Protein AF-A0ABC8U799-F1 (afdb_monomer_lite)

Structure (mmCIF, N/CA/C/O backbone):
data_AF-A0ABC8U799-F1
#
_entry.id   AF-A0ABC8U799-F1
#
loop_
_atom_site.group_PDB
_atom_site.id
_atom_site.type_symbol
_atom_site.label_atom_id
_atom_site.label_alt_id
_atom_site.label_comp_id
_atom_site.label_asym_id
_atom_site.label_entity_id
_atom_site.label_seq_id
_atom_site.pdbx_PDB_ins_code
_atom_site.Cartn_x
_atom_site.Cartn_y
_atom_site.Cartn_z
_atom_site.occupancy
_atom_site.B_iso_or_equiv
_atom_site.auth_seq_id
_atom_site.auth_comp_id
_atom_site.auth_asym_id
_atom_site.auth_atom_id
_atom_site.pdbx_PDB_model_num
ATOM 1 N N . MET A 1 1 ? 2.765 -8.015 -7.872 1.00 36.69 1 MET A N 1
ATOM 2 C CA . MET A 1 1 ? 1.470 -8.734 -7.921 1.00 36.69 1 MET A CA 1
ATOM 3 C C . MET A 1 1 ? 1.660 -10.163 -8.453 1.00 36.69 1 MET A C 1
ATOM 5 O O . MET A 1 1 ? 1.164 -10.500 -9.515 1.00 36.69 1 MET A O 1
ATOM 9 N N . ALA A 1 2 ? 2.407 -10.996 -7.721 1.00 23.34 2 ALA A N 1
ATOM 10 C CA . ALA A 1 2 ? 2.561 -12.434 -8.008 1.00 23.34 2 ALA A CA 1
ATOM 11 C C . ALA A 1 2 ? 2.863 -13.256 -6.737 1.00 23.34 2 ALA A C 1
ATOM 13 O O . ALA A 1 2 ? 2.601 -14.449 -6.706 1.00 23.34 2 ALA A O 1
ATOM 14 N N . ILE A 1 3 ? 3.319 -12.611 -5.658 1.00 29.06 3 ILE A N 1
ATOM 15 C CA . ILE A 1 3 ? 3.580 -13.281 -4.375 1.00 29.06 3 ILE A CA 1
ATOM 16 C C . ILE A 1 3 ? 2.277 -13.536 -3.581 1.00 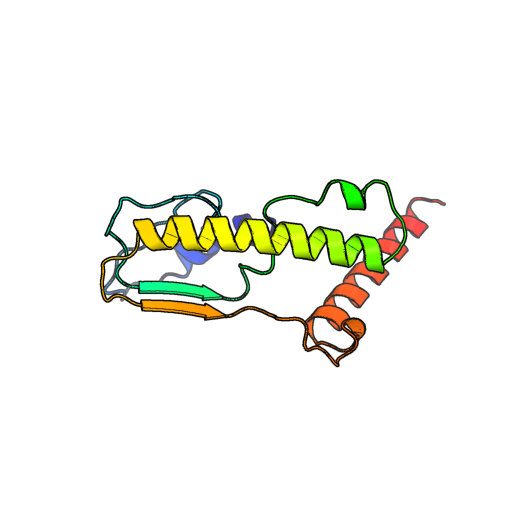29.06 3 ILE A C 1
ATOM 18 O O . ILE A 1 3 ? 2.114 -14.594 -2.990 1.00 29.06 3 ILE A O 1
ATOM 22 N N . ALA A 1 4 ? 1.264 -12.667 -3.680 1.00 37.38 4 ALA A N 1
ATOM 23 C CA . ALA A 1 4 ? 0.072 -12.771 -2.826 1.00 37.38 4 ALA A CA 1
ATOM 24 C C . ALA A 1 4 ? -0.909 -13.920 -3.172 1.00 37.38 4 ALA A C 1
ATOM 26 O O . ALA A 1 4 ? -1.658 -14.378 -2.309 1.00 37.38 4 ALA A O 1
ATOM 27 N N . ALA A 1 5 ? -0.955 -14.396 -4.423 1.00 34.09 5 ALA A N 1
ATOM 28 C CA . ALA A 1 5 ? -1.996 -15.343 -4.847 1.00 34.09 5 ALA A CA 1
ATOM 29 C C . ALA A 1 5 ? -1.706 -16.798 -4.430 1.00 34.09 5 ALA A C 1
ATOM 31 O O . ALA A 1 5 ? -2.634 -17.534 -4.107 1.00 34.09 5 ALA A O 1
ATOM 32 N N . VAL A 1 6 ? -0.432 -17.207 -4.390 1.00 32.91 6 VAL A N 1
ATOM 33 C CA . VAL A 1 6 ? -0.028 -18.558 -3.951 1.00 32.91 6 VAL A CA 1
ATOM 34 C C . VAL A 1 6 ? -0.064 -18.675 -2.420 1.00 32.91 6 VAL A C 1
ATOM 36 O O . VAL A 1 6 ? -0.389 -19.731 -1.878 1.00 32.91 6 VAL A O 1
ATOM 39 N N . GLU A 1 7 ? 0.172 -17.572 -1.710 1.00 39.00 7 GLU A N 1
ATOM 40 C CA . GLU A 1 7 ? 0.215 -17.528 -0.246 1.00 39.00 7 GLU A CA 1
ATOM 41 C C . GLU A 1 7 ? -1.161 -17.683 0.417 1.00 39.00 7 GLU A C 1
ATOM 43 O O . GLU A 1 7 ? -1.262 -18.323 1.461 1.00 39.00 7 GLU A O 1
ATOM 48 N N . THR A 1 8 ? -2.244 -17.179 -0.181 1.00 43.72 8 THR A N 1
ATOM 49 C CA . THR A 1 8 ? -3.573 -17.183 0.470 1.00 43.72 8 THR A CA 1
ATOM 50 C C . THR A 1 8 ? -4.127 -18.583 0.758 1.00 43.72 8 THR A C 1
ATOM 52 O O . THR A 1 8 ? -4.786 -18.777 1.780 1.00 43.72 8 THR A O 1
ATOM 55 N N . LYS A 1 9 ? -3.830 -19.583 -0.084 1.00 37.50 9 LYS A N 1
ATOM 56 C CA . LYS A 1 9 ? -4.302 -20.966 0.116 1.00 37.50 9 LYS A CA 1
ATOM 57 C C . LYS A 1 9 ? -3.450 -21.745 1.128 1.00 37.50 9 LYS A C 1
ATOM 59 O O . LYS A 1 9 ? -3.991 -22.539 1.890 1.00 37.50 9 LYS A O 1
ATOM 64 N N . TYR A 1 10 ? -2.140 -21.491 1.154 1.00 42.56 10 TYR A N 1
ATOM 65 C CA . TYR A 1 10 ? -1.187 -22.160 2.051 1.00 42.56 10 TYR A CA 1
ATOM 66 C C . TYR A 1 10 ? -1.196 -21.562 3.466 1.00 42.56 10 TYR A C 1
ATOM 68 O O . TYR A 1 10 ? -1.141 -22.301 4.447 1.00 42.56 10 TYR A O 1
ATOM 76 N N . TYR A 1 11 ? -1.342 -20.237 3.595 1.00 48.66 11 TYR A N 1
ATOM 77 C CA . TYR A 1 11 ? -1.443 -19.582 4.901 1.00 48.66 11 TYR A CA 1
ATOM 78 C C . TYR A 1 11 ? -2.697 -20.009 5.653 1.00 48.66 11 TYR A C 1
ATOM 80 O O . TYR A 1 11 ? -2.591 -20.331 6.825 1.00 48.66 11 TYR A O 1
ATOM 88 N N . ALA A 1 12 ? -3.862 -20.090 5.000 1.00 53.50 12 ALA A N 1
ATOM 89 C CA . ALA A 1 12 ? -5.106 -20.506 5.657 1.00 53.50 12 ALA A CA 1
ATOM 90 C C . ALA A 1 12 ? -5.022 -21.908 6.303 1.00 53.50 12 ALA A C 1
ATOM 92 O O . ALA A 1 12 ? -5.719 -22.170 7.280 1.00 53.50 12 ALA A O 1
ATOM 93 N N . GLN A 1 13 ? -4.154 -22.788 5.787 1.00 53.69 13 GLN A N 1
ATOM 94 C CA . GLN A 1 13 ? -3.937 -24.150 6.288 1.00 53.69 13 GLN A CA 1
ATOM 95 C C . GLN A 1 13 ? -2.812 -24.254 7.331 1.00 53.69 13 GLN A C 1
ATOM 97 O O . GLN A 1 13 ? -2.826 -25.177 8.138 1.00 53.69 13 GLN A O 1
ATOM 102 N N . SER A 1 14 ? -1.860 -23.313 7.361 1.00 56.66 14 SER A N 1
ATOM 103 C CA . SER A 1 14 ? -0.801 -23.251 8.385 1.00 56.66 14 SER A CA 1
ATOM 104 C C . SER A 1 14 ? -1.251 -22.554 9.674 1.00 56.66 14 SER A C 1
ATOM 106 O O . SER A 1 14 ? -0.458 -22.341 10.598 1.00 56.66 14 SER A O 1
ATOM 108 N N . LEU A 1 15 ? -2.529 -22.168 9.751 1.00 59.97 15 LEU A N 1
ATOM 109 C CA . LEU A 1 15 ? -3.055 -21.459 10.897 1.00 59.97 15 LEU A CA 1
ATOM 110 C C . LEU A 1 15 ? -3.226 -22.413 12.090 1.00 59.97 15 LEU A C 1
ATOM 112 O O . LEU A 1 15 ? -4.128 -23.241 12.085 1.00 59.97 15 LEU A O 1
ATOM 116 N N . SER A 1 16 ? -2.360 -22.299 13.110 1.00 60.81 16 SER A N 1
ATOM 117 C CA . SER A 1 16 ? -2.442 -23.152 14.308 1.00 60.81 16 SER A CA 1
ATOM 118 C C . SER A 1 16 ? -3.829 -23.101 14.960 1.00 60.81 16 SER A C 1
ATOM 120 O O . SER A 1 16 ? -4.486 -22.056 14.981 1.00 60.81 16 SER A O 1
ATOM 122 N N . SER A 1 17 ? -4.253 -24.233 15.522 1.00 65.44 17 SER A N 1
ATOM 123 C CA . SER A 1 17 ? -5.556 -24.424 16.169 1.00 65.44 17 SER A CA 1
ATOM 124 C C . SER A 1 17 ? -5.753 -23.618 17.463 1.00 65.44 17 SER A C 1
ATOM 126 O O . SER A 1 17 ? -6.850 -23.621 18.008 1.00 65.44 17 SER A O 1
ATOM 128 N N . GLU A 1 18 ? -4.725 -22.919 17.959 1.00 73.00 18 GLU A N 1
ATOM 129 C CA . GLU A 1 18 ? -4.712 -22.242 19.271 1.00 73.00 18 GLU A CA 1
ATOM 130 C C . GLU A 1 18 ? -4.844 -20.709 19.201 1.00 73.00 18 GLU A C 1
ATOM 132 O O . GLU A 1 18 ? -4.471 -19.987 20.127 1.00 73.00 18 GLU A O 1
ATOM 137 N N . ARG A 1 19 ? -5.345 -20.152 18.098 1.00 73.94 19 ARG A N 1
ATOM 138 C CA . ARG A 1 19 ? -5.423 -18.690 17.957 1.00 73.94 19 ARG A CA 1
ATOM 139 C C . ARG A 1 19 ? -6.532 -18.084 18.795 1.00 73.94 19 ARG A C 1
ATOM 141 O O . ARG A 1 19 ? -7.690 -18.465 18.688 1.00 73.94 19 ARG A O 1
ATOM 148 N N . GLN A 1 20 ? -6.188 -17.009 19.492 1.00 86.62 20 GLN A N 1
ATOM 149 C CA . GLN A 1 20 ? -7.140 -16.133 20.175 1.00 86.62 20 GLN A CA 1
ATOM 150 C C . GLN A 1 20 ? -7.575 -14.939 19.300 1.00 86.62 20 GLN A C 1
ATOM 152 O O . GLN A 1 20 ? -7.863 -13.862 19.813 1.00 86.62 20 GLN A O 1
ATOM 157 N N . TYR A 1 21 ? -7.589 -15.094 17.969 1.00 83.88 21 TYR A N 1
ATOM 158 C CA . TYR A 1 21 ? -8.007 -14.047 17.029 1.00 83.88 21 TYR A CA 1
ATOM 159 C C . TYR A 1 21 ? -8.656 -14.623 15.766 1.00 83.88 21 TYR A C 1
ATOM 161 O O . TYR A 1 21 ? -8.331 -15.727 15.329 1.00 83.88 21 TYR A O 1
ATOM 169 N N . PHE A 1 22 ? -9.539 -13.836 15.146 1.00 87.50 22 PHE A N 1
ATOM 170 C CA . PHE A 1 22 ? -10.140 -14.142 13.848 1.00 87.50 22 PHE A CA 1
ATOM 171 C C . PHE A 1 22 ? -9.292 -13.562 12.711 1.00 87.50 22 PHE A C 1
ATOM 173 O O . PHE A 1 22 ? -8.775 -12.451 12.820 1.00 87.50 22 PHE A O 1
ATOM 180 N N . GLY A 1 23 ? -9.148 -14.313 11.619 1.00 86.94 23 GLY A N 1
ATOM 181 C CA . GLY A 1 23 ? -8.438 -13.876 10.417 1.00 86.94 23 GLY A CA 1
ATOM 182 C C . GLY A 1 23 ? -9.396 -13.664 9.249 1.00 86.94 23 GLY A C 1
ATOM 183 O O . GLY A 1 23 ? -10.297 -14.471 9.035 1.00 86.94 23 GLY A O 1
ATOM 184 N N . VAL A 1 24 ? -9.176 -12.602 8.474 1.00 90.06 24 VAL A N 1
ATOM 185 C CA . VAL A 1 24 ? -9.896 -12.335 7.224 1.00 90.06 24 VAL A CA 1
ATOM 186 C C . VAL A 1 24 ? -8.919 -11.834 6.166 1.00 90.06 24 VAL A C 1
ATOM 188 O O . VAL A 1 24 ? -8.019 -11.050 6.464 1.00 90.06 24 VAL A O 1
ATOM 191 N N . GLY A 1 25 ? -9.082 -12.303 4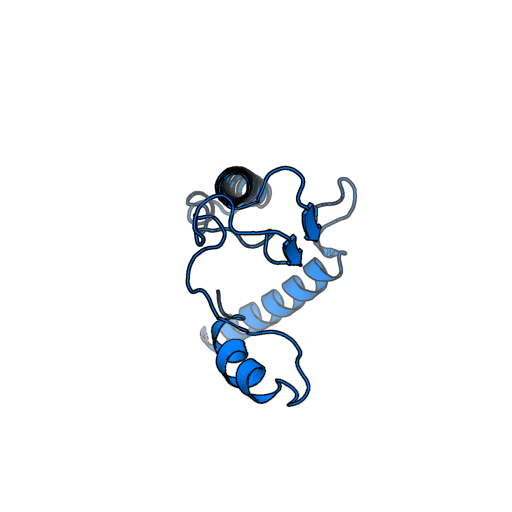.930 1.00 91.94 25 GLY A N 1
ATOM 192 C CA . GLY A 1 25 ? -8.386 -11.754 3.770 1.00 91.94 25 GLY A CA 1
ATOM 193 C C . GLY A 1 25 ? -9.226 -10.653 3.133 1.00 91.94 25 GLY A C 1
ATOM 194 O O . GLY A 1 25 ? -10.400 -10.876 2.844 1.00 91.94 25 GLY A O 1
ATOM 195 N N . VAL A 1 26 ? -8.633 -9.483 2.902 1.00 93.06 26 VAL A N 1
ATOM 196 C CA . VAL A 1 26 ? -9.306 -8.352 2.249 1.00 93.06 26 VAL A CA 1
ATOM 197 C C . VAL A 1 26 ? -8.672 -8.136 0.874 1.00 93.06 26 VAL A C 1
ATOM 199 O O . VAL A 1 26 ? -7.510 -7.731 0.810 1.00 93.06 26 VAL A O 1
ATOM 202 N N . PRO A 1 27 ? -9.375 -8.445 -0.230 1.00 93.50 27 PRO A N 1
ATOM 203 C CA . PRO A 1 27 ? -8.851 -8.209 -1.566 1.00 93.50 27 PRO A CA 1
ATOM 204 C C . PRO A 1 27 ? -8.906 -6.718 -1.911 1.00 93.50 27 PRO A C 1
ATOM 206 O O . PRO A 1 27 ? -9.881 -6.034 -1.609 1.00 93.50 27 PRO A O 1
ATOM 209 N N . GLY A 1 28 ? -7.874 -6.230 -2.595 1.00 92.38 28 GLY A N 1
ATOM 210 C CA . GLY A 1 28 ? -7.806 -4.859 -3.090 1.00 92.38 28 GLY A CA 1
ATOM 211 C C . GLY A 1 28 ? -6.396 -4.287 -3.024 1.00 92.38 28 GLY A C 1
ATOM 212 O O . GLY A 1 28 ? -5.485 -4.880 -2.446 1.00 92.38 28 GLY A O 1
ATOM 213 N N . SER A 1 29 ? -6.212 -3.129 -3.651 1.00 92.75 29 SER A N 1
ATOM 214 C CA . SER A 1 29 ? -4.970 -2.371 -3.541 1.00 92.75 29 SER A CA 1
ATOM 215 C C . SER A 1 29 ? -4.914 -1.688 -2.180 1.00 92.75 29 SER A C 1
ATOM 217 O O . SER A 1 29 ? -5.839 -0.974 -1.800 1.00 92.75 29 SER A O 1
ATOM 219 N N . PHE A 1 30 ? -3.808 -1.851 -1.454 1.00 94.44 30 PHE A N 1
ATOM 220 C CA . PHE A 1 30 ? -3.600 -1.115 -0.207 1.00 94.44 30 PHE A CA 1
ATOM 221 C C . PHE A 1 30 ? -3.339 0.380 -0.444 1.00 94.44 30 PHE A C 1
ATOM 223 O O . PHE A 1 30 ? -3.367 1.141 0.516 1.00 94.44 30 PHE A O 1
ATOM 230 N N . TYR A 1 31 ? -3.122 0.825 -1.685 1.00 96.19 31 TYR A N 1
ATOM 231 C CA . TYR A 1 31 ? -3.086 2.252 -2.021 1.00 96.19 31 TYR A CA 1
ATOM 232 C C . TYR A 1 31 ? -4.473 2.906 -1.998 1.00 96.19 31 TYR A C 1
ATOM 234 O O . TYR A 1 31 ? -4.561 4.127 -1.970 1.00 96.19 31 TYR A O 1
ATOM 242 N N . ASP A 1 32 ? -5.539 2.106 -1.949 1.00 95.50 32 ASP A N 1
ATOM 243 C CA . ASP A 1 32 ? -6.916 2.571 -1.838 1.00 95.50 32 ASP A CA 1
ATOM 244 C C . ASP A 1 32 ? -7.493 2.298 -0.437 1.00 95.50 32 ASP A C 1
ATOM 246 O O . ASP A 1 32 ? -6.878 1.665 0.435 1.00 95.50 32 ASP A O 1
ATOM 250 N N . ARG A 1 33 ? -8.716 2.790 -0.213 1.00 96.69 33 ARG A N 1
ATOM 251 C CA . ARG A 1 33 ? -9.482 2.518 1.006 1.00 96.69 33 ARG A CA 1
ATOM 252 C C . ARG A 1 33 ? -10.064 1.103 0.957 1.00 96.69 33 ARG A C 1
ATOM 254 O O . ARG A 1 33 ? -10.818 0.774 0.046 1.00 96.69 33 ARG A O 1
ATOM 261 N N . LEU A 1 34 ? -9.747 0.302 1.967 1.00 96.62 34 LEU A N 1
ATOM 262 C CA . LEU A 1 34 ? -10.163 -1.092 2.130 1.00 96.62 34 LEU A CA 1
ATOM 263 C C . LEU A 1 34 ? -11.092 -1.293 3.331 1.00 96.62 34 LEU A C 1
ATOM 265 O O . LEU A 1 34 ? -11.862 -2.250 3.356 1.00 96.62 34 LEU A O 1
ATOM 269 N N . PHE A 1 35 ? -11.042 -0.393 4.316 1.00 97.00 35 PHE A N 1
ATOM 270 C CA . PHE A 1 35 ? -11.775 -0.541 5.569 1.00 97.00 35 PHE A CA 1
ATOM 271 C C . PHE A 1 35 ? -12.752 0.619 5.816 1.00 97.00 35 PHE A C 1
ATOM 273 O O . PHE A 1 35 ? -12.589 1.722 5.282 1.00 97.00 35 PHE A O 1
ATOM 280 N N . PRO A 1 36 ? -13.797 0.402 6.635 1.00 97.69 36 PRO A N 1
ATOM 281 C CA . PRO A 1 36 ? -14.620 1.485 7.158 1.00 97.69 36 PRO A CA 1
ATOM 282 C C . PRO A 1 36 ? -13.792 2.507 7.950 1.00 97.69 36 PRO A C 1
ATOM 284 O O . PRO A 1 36 ? -12.695 2.216 8.429 1.00 97.69 36 PRO A O 1
ATOM 287 N N . SER A 1 37 ? -14.328 3.717 8.113 1.00 97.94 37 SER A N 1
ATOM 288 C CA . SER A 1 37 ? -13.616 4.782 8.817 1.00 97.94 37 SER A CA 1
ATOM 289 C C . SER A 1 37 ? -13.486 4.443 10.293 1.00 97.94 37 SER A C 1
ATOM 291 O O . SER A 1 37 ? -14.432 3.908 10.870 1.00 97.94 37 SER A O 1
ATOM 293 N N . LEU A 1 38 ? -12.348 4.797 10.894 1.00 97.75 38 LEU A N 1
ATOM 294 C CA . LEU A 1 38 ? -12.085 4.594 12.324 1.00 97.75 38 LEU A CA 1
ATOM 295 C C . LEU A 1 38 ? -12.337 3.140 12.778 1.00 97.75 38 LEU A C 1
ATOM 297 O O . LEU A 1 38 ? -12.964 2.899 13.807 1.00 97.75 38 LEU A O 1
ATOM 301 N N . SER A 1 39 ? -11.867 2.166 12.000 1.00 97.12 39 SER A N 1
ATOM 302 C CA . SER A 1 39 ? -12.023 0.735 12.295 1.00 97.12 39 SER A CA 1
ATOM 303 C C . SER A 1 39 ? -10.704 0.040 12.641 1.00 97.12 39 SER A C 1
ATOM 305 O O . SER A 1 39 ? -10.711 -1.002 13.296 1.00 97.12 39 SER A O 1
ATOM 307 N N . LEU A 1 40 ? -9.563 0.618 12.250 1.00 97.06 40 LEU A N 1
ATOM 308 C CA . LEU A 1 40 ? -8.248 0.021 12.460 1.00 97.06 40 LEU A CA 1
ATOM 309 C C . LEU A 1 40 ? -7.582 0.575 13.723 1.00 97.06 40 LEU A C 1
ATOM 311 O O . LEU A 1 40 ? -7.412 1.783 13.888 1.00 97.06 40 LEU A O 1
ATOM 315 N N . TYR A 1 41 ? -7.161 -0.330 14.607 1.00 96.00 41 TYR A N 1
ATOM 316 C CA . TYR A 1 41 ? -6.442 -0.000 15.845 1.00 96.00 41 TYR A CA 1
ATOM 317 C C . TYR A 1 41 ? -4.928 -0.143 15.721 1.00 96.00 41 TYR A C 1
ATOM 319 O O . TYR A 1 41 ? -4.173 0.422 16.512 1.00 96.00 41 TYR A O 1
ATOM 327 N N . PHE A 1 42 ? -4.493 -0.929 14.747 1.00 95.31 42 PHE A N 1
ATOM 328 C CA . PHE A 1 42 ? -3.097 -1.184 14.475 1.00 95.31 42 PHE A CA 1
ATOM 329 C C . PHE A 1 42 ? -2.948 -1.528 13.000 1.00 95.31 42 PHE A C 1
ATOM 331 O O . PHE A 1 42 ? -3.693 -2.359 12.479 1.00 95.31 42 PHE A O 1
ATOM 338 N N . VAL A 1 43 ? -1.995 -0.883 12.336 1.00 96.25 43 VAL A N 1
ATOM 339 C CA . VAL A 1 43 ? -1.666 -1.153 10.935 1.00 96.25 43 VAL A CA 1
ATOM 340 C C . VAL A 1 43 ? -0.191 -1.496 10.846 1.00 96.25 43 VAL A C 1
ATOM 342 O O . VAL A 1 43 ? 0.654 -0.780 11.377 1.00 96.25 43 VAL A O 1
ATOM 345 N N . HIS A 1 44 ? 0.121 -2.586 10.157 1.00 95.50 44 HIS A N 1
ATOM 346 C CA . HIS A 1 44 ? 1.488 -3.008 9.903 1.00 95.50 44 HIS A CA 1
ATOM 347 C C . HIS A 1 44 ? 1.664 -3.289 8.415 1.00 95.50 44 HIS A C 1
ATOM 349 O O . HIS A 1 44 ? 0.886 -4.039 7.825 1.00 95.50 44 HIS A O 1
ATOM 355 N N . SER A 1 45 ? 2.694 -2.696 7.819 1.00 93.44 45 SER A N 1
ATOM 356 C CA . SER A 1 45 ? 3.098 -2.963 6.442 1.00 93.44 45 SER A CA 1
ATOM 357 C C . SER A 1 45 ? 4.599 -3.195 6.404 1.00 93.44 45 SER A C 1
ATOM 359 O O . SER A 1 45 ? 5.367 -2.355 6.870 1.00 93.44 45 SER A O 1
ATOM 361 N N . SER A 1 46 ? 5.016 -4.338 5.866 1.00 91.19 46 SER A N 1
ATOM 362 C CA . SER A 1 46 ? 6.421 -4.728 5.795 1.00 91.19 46 SER A CA 1
ATOM 363 C C . SER A 1 46 ? 6.760 -5.179 4.385 1.00 91.19 46 SER A C 1
ATOM 365 O O . SER A 1 46 ? 6.101 -6.060 3.840 1.00 91.19 46 SER A O 1
ATOM 367 N N . TYR A 1 47 ? 7.746 -4.515 3.780 1.00 87.38 47 TYR A N 1
ATOM 368 C CA . TYR A 1 47 ? 8.222 -4.755 2.417 1.00 87.38 47 TYR A CA 1
ATOM 369 C C . TYR A 1 47 ? 7.106 -4.796 1.355 1.00 87.38 47 TYR A C 1
ATOM 371 O O . TYR A 1 47 ? 7.255 -5.459 0.339 1.00 87.38 47 TYR A O 1
ATOM 379 N N . ALA A 1 48 ? 6.013 -4.050 1.537 1.00 88.69 48 ALA A N 1
ATOM 380 C CA . ALA A 1 48 ? 4.945 -3.939 0.536 1.00 88.69 48 ALA A CA 1
ATOM 381 C C . ALA A 1 48 ? 4.960 -2.586 -0.191 1.00 88.69 48 ALA A C 1
ATOM 383 O O . ALA A 1 48 ? 4.780 -2.529 -1.403 1.00 88.69 48 ALA A O 1
ATOM 384 N N . LEU A 1 49 ? 5.248 -1.500 0.535 1.00 89.31 49 LEU A N 1
ATOM 385 C CA . LEU A 1 49 ? 5.119 -0.127 0.030 1.00 89.31 49 LEU A CA 1
ATOM 386 C C . LEU A 1 49 ? 6.116 0.256 -1.073 1.00 89.31 49 LEU A C 1
ATOM 388 O O . LEU A 1 49 ? 5.931 1.280 -1.714 1.00 89.31 49 LEU A O 1
ATOM 392 N N . HIS A 1 50 ? 7.159 -0.546 -1.303 1.00 82.62 50 HIS A N 1
ATOM 393 C CA . HIS A 1 50 ? 8.112 -0.322 -2.395 1.00 82.62 50 HIS A CA 1
ATOM 394 C C . HIS A 1 50 ? 7.544 -0.711 -3.775 1.00 82.62 50 HIS A C 1
ATOM 396 O O . HIS A 1 50 ? 8.117 -0.346 -4.800 1.00 82.62 50 HIS A O 1
ATOM 402 N N . GLY A 1 51 ? 6.460 -1.495 -3.817 1.00 83.81 51 GLY A N 1
ATOM 403 C CA . GLY A 1 51 ? 5.856 -1.962 -5.060 1.00 83.81 51 GLY A CA 1
ATOM 404 C C . GLY A 1 51 ? 4.851 -0.959 -5.612 1.00 83.81 51 GLY A C 1
ATOM 405 O O . GLY A 1 51 ? 3.799 -0.783 -5.023 1.00 83.81 51 GLY A O 1
ATOM 406 N N . LEU A 1 52 ? 5.132 -0.362 -6.770 1.00 88.75 52 LEU A N 1
ATOM 407 C CA . LEU A 1 52 ? 4.270 0.653 -7.388 1.00 88.75 52 LEU A CA 1
ATOM 408 C C . LEU A 1 52 ? 2.862 0.130 -7.722 1.00 88.75 52 LEU A C 1
ATOM 410 O O . LEU A 1 52 ? 2.697 -1.012 -8.164 1.00 88.75 52 LEU A O 1
ATOM 414 N N . SER A 1 53 ? 1.856 1.002 -7.615 1.00 90.56 53 SER A N 1
ATOM 415 C CA . SER A 1 53 ? 0.465 0.706 -7.996 1.00 90.56 53 SER A CA 1
ATOM 416 C C . SER A 1 53 ? 0.304 0.442 -9.495 1.00 90.56 53 SER A C 1
ATOM 418 O O . SER A 1 53 ? -0.579 -0.302 -9.923 1.00 90.56 53 SER A O 1
ATOM 420 N N . LYS A 1 54 ? 1.168 1.053 -10.308 1.00 90.12 54 LYS A N 1
ATOM 421 C CA . LYS A 1 54 ? 1.200 0.920 -11.764 1.00 90.12 54 LYS A CA 1
ATOM 422 C C . LYS A 1 54 ? 2.597 1.175 -12.298 1.00 90.12 54 LYS A C 1
ATOM 424 O O . LYS A 1 54 ? 3.382 1.904 -11.699 1.00 90.12 54 LYS A O 1
ATOM 429 N N . VAL A 1 55 ? 2.865 0.631 -13.479 1.00 86.56 55 VAL A N 1
ATOM 430 C CA . VAL A 1 55 ? 4.095 0.899 -14.226 1.00 86.56 55 VAL A CA 1
ATOM 431 C C . VAL A 1 55 ? 4.069 2.357 -14.719 1.00 86.56 55 VAL A C 1
ATOM 433 O O . VAL A 1 55 ? 3.124 2.740 -15.418 1.00 86.56 55 VAL A O 1
ATOM 436 N N . PRO A 1 56 ? 5.061 3.199 -14.370 1.00 84.00 56 PRO A N 1
ATOM 437 C CA . PRO A 1 56 ? 5.143 4.553 -14.900 1.00 84.00 56 PRO A CA 1
ATOM 438 C C . PRO A 1 56 ? 5.217 4.541 -16.433 1.00 84.00 56 PRO A C 1
ATOM 440 O O . PRO A 1 56 ? 6.072 3.884 -17.017 1.00 84.00 56 PRO A O 1
ATOM 443 N N . LYS A 1 57 ? 4.353 5.317 -17.102 1.00 76.00 57 LYS A N 1
ATOM 444 C CA . LYS A 1 57 ? 4.266 5.352 -18.579 1.00 76.00 57 LYS A CA 1
ATOM 445 C C . LYS A 1 57 ? 5.604 5.669 -19.256 1.00 76.00 57 LYS A C 1
ATOM 447 O O . LYS A 1 57 ? 5.909 5.113 -20.299 1.00 76.00 57 LYS A O 1
ATOM 452 N N . LYS A 1 58 ? 6.420 6.521 -18.625 1.00 68.19 58 LYS A N 1
ATOM 453 C CA . LYS A 1 58 ? 7.742 6.925 -19.129 1.00 68.19 58 LYS A CA 1
ATOM 454 C C . LYS A 1 58 ? 8.756 5.775 -19.201 1.00 68.19 58 LYS A C 1
ATOM 456 O O . LYS A 1 58 ? 9.776 5.955 -19.851 1.00 68.19 58 LYS A O 1
ATOM 461 N N . LEU A 1 59 ? 8.488 4.625 -18.571 1.00 67.44 59 LEU A N 1
ATOM 462 C CA . LEU A 1 59 ? 9.338 3.433 -18.673 1.00 67.44 59 LEU A CA 1
ATOM 463 C C . LEU A 1 59 ? 9.225 2.728 -20.027 1.00 67.44 59 LEU A C 1
ATOM 465 O O . LEU A 1 59 ? 10.119 1.974 -20.382 1.00 67.44 59 LEU A O 1
ATOM 469 N N . LEU A 1 60 ? 8.135 2.949 -20.765 1.00 63.84 60 LEU A N 1
ATOM 470 C CA . LEU A 1 60 ? 7.890 2.264 -22.037 1.00 63.84 60 LEU A CA 1
ATOM 471 C C . LEU A 1 60 ? 8.605 2.938 -23.219 1.00 63.84 60 LEU A C 1
ATOM 473 O O . LEU A 1 60 ? 8.831 2.286 -24.231 1.00 63.84 60 LEU A O 1
ATOM 477 N N . ASP A 1 61 ? 9.002 4.206 -23.067 1.00 60.47 61 ASP A N 1
ATOM 478 C CA . ASP A 1 61 ? 9.511 5.035 -24.169 1.00 60.47 61 ASP A CA 1
ATOM 479 C C . ASP A 1 61 ? 11.003 5.405 -24.041 1.00 60.47 61 ASP A C 1
ATOM 481 O O . ASP A 1 61 ? 11.573 5.988 -24.965 1.00 60.47 61 ASP A O 1
ATOM 485 N N . LYS A 1 62 ? 11.651 5.143 -22.894 1.00 56.84 62 LYS A N 1
ATOM 486 C CA . LYS A 1 62 ? 12.978 5.701 -22.561 1.00 56.84 62 LYS A CA 1
ATOM 487 C C . LYS A 1 62 ? 13.930 4.659 -21.974 1.00 56.84 62 LYS A C 1
ATOM 489 O O . LYS A 1 62 ? 13.633 4.031 -20.967 1.00 56.84 62 LYS A O 1
ATOM 494 N N . ASN A 1 63 ? 15.130 4.583 -22.557 1.00 61.38 63 ASN A N 1
ATOM 495 C CA . ASN A 1 63 ? 16.196 3.643 -22.183 1.00 61.38 63 ASN A CA 1
ATOM 496 C C . ASN A 1 63 ? 17.222 4.204 -21.178 1.00 61.38 63 ASN A C 1
ATOM 498 O O . ASN A 1 63 ? 18.214 3.537 -20.892 1.00 61.38 63 ASN A O 1
ATOM 502 N N . SER A 1 64 ? 17.051 5.431 -20.668 1.00 68.56 64 SER A N 1
ATOM 503 C CA . SER A 1 64 ? 18.019 6.004 -19.721 1.00 68.56 64 SER A CA 1
ATOM 504 C C . SER A 1 64 ? 17.629 5.697 -18.270 1.00 68.56 64 SER A C 1
ATOM 506 O O . SER A 1 64 ? 16.515 5.990 -17.831 1.00 68.56 64 SER A O 1
ATOM 508 N N . SER A 1 65 ? 18.566 5.112 -17.516 1.00 73.75 65 SER A N 1
ATOM 509 C CA . SER A 1 65 ? 18.371 4.678 -16.122 1.00 73.75 65 SER A CA 1
ATOM 510 C C . SER A 1 65 ? 17.854 5.800 -15.207 1.00 73.75 65 SER A C 1
ATOM 512 O O . SER A 1 65 ? 16.994 5.573 -14.358 1.00 73.75 65 SER A O 1
ATOM 514 N N . ASP A 1 66 ? 18.317 7.034 -15.407 1.00 77.50 66 ASP A N 1
ATOM 515 C CA . ASP A 1 66 ? 17.945 8.176 -14.563 1.00 77.50 66 ASP A CA 1
ATOM 516 C C . ASP A 1 66 ? 16.498 8.628 -14.759 1.00 77.50 66 ASP A C 1
ATOM 518 O O . ASP A 1 66 ? 15.811 8.993 -13.802 1.00 77.50 66 ASP A O 1
ATOM 522 N N . GLU A 1 67 ? 16.005 8.614 -15.997 1.00 80.25 67 GLU A N 1
ATOM 523 C CA . GLU A 1 67 ? 14.619 8.987 -16.284 1.00 80.25 67 GLU A CA 1
ATOM 524 C C . GLU A 1 67 ? 13.642 7.934 -15.763 1.00 80.25 67 GLU A C 1
ATOM 526 O O . GLU A 1 67 ? 12.573 8.284 -15.255 1.00 80.25 67 GLU A O 1
ATOM 531 N N . VAL A 1 68 ? 14.045 6.663 -15.834 1.00 80.69 68 VAL A N 1
ATOM 532 C CA . VAL A 1 68 ? 13.333 5.520 -15.257 1.00 80.69 68 VAL A CA 1
ATOM 533 C C . VAL A 1 68 ? 13.217 5.670 -13.741 1.00 80.69 68 VAL A C 1
ATOM 535 O O . VAL A 1 68 ? 12.103 5.650 -13.211 1.00 80.69 68 VAL A O 1
ATOM 538 N N . MET A 1 69 ? 14.331 5.914 -13.043 1.00 80.25 69 MET A N 1
ATOM 539 C CA . MET A 1 69 ? 14.327 6.122 -11.589 1.00 80.25 69 MET A CA 1
ATOM 540 C C . MET A 1 69 ? 13.443 7.301 -11.175 1.00 80.25 69 MET A C 1
ATOM 542 O O . MET A 1 69 ? 12.623 7.161 -10.269 1.00 80.25 69 MET A O 1
ATOM 546 N N . LYS A 1 70 ? 13.545 8.443 -11.868 1.00 84.44 70 LYS A N 1
ATOM 547 C CA . LYS A 1 70 ? 12.704 9.622 -11.592 1.00 84.44 70 LYS A CA 1
ATOM 548 C C . LYS A 1 70 ? 11.217 9.332 -11.792 1.00 84.44 70 LYS A C 1
ATOM 550 O O . LYS A 1 70 ? 10.392 9.779 -10.999 1.00 84.44 70 LYS A O 1
ATOM 555 N N . ALA A 1 71 ? 10.860 8.589 -12.840 1.00 87.75 71 ALA A N 1
ATOM 556 C CA . ALA A 1 71 ? 9.472 8.215 -13.097 1.00 87.75 71 ALA A CA 1
ATOM 557 C C . ALA A 1 71 ? 8.921 7.254 -12.030 1.00 87.75 71 ALA A C 1
ATOM 559 O O . ALA A 1 71 ? 7.779 7.420 -11.601 1.00 87.75 71 ALA A O 1
ATOM 560 N N . CYS A 1 72 ? 9.728 6.287 -11.580 1.00 85.88 72 CYS A N 1
ATOM 561 C CA . CYS A 1 72 ? 9.379 5.397 -10.472 1.00 85.88 72 CYS A CA 1
ATOM 562 C C . CYS A 1 72 ? 9.223 6.162 -9.153 1.00 85.88 72 CYS A C 1
ATOM 564 O O . CYS A 1 72 ? 8.233 5.953 -8.459 1.00 85.88 72 CYS A O 1
ATOM 566 N N . ALA A 1 73 ? 10.144 7.077 -8.838 1.00 87.19 73 ALA A N 1
ATOM 567 C CA . ALA A 1 73 ? 10.084 7.896 -7.628 1.00 87.19 73 ALA A CA 1
ATOM 568 C C . ALA A 1 73 ? 8.811 8.755 -7.583 1.00 87.19 73 ALA A C 1
ATOM 570 O O . ALA A 1 73 ? 8.088 8.724 -6.593 1.00 87.19 73 ALA A O 1
ATOM 571 N N . ALA A 1 74 ? 8.475 9.433 -8.686 1.00 91.06 74 ALA A N 1
ATOM 572 C CA . ALA A 1 74 ? 7.252 10.231 -8.775 1.00 91.06 74 ALA A CA 1
ATOM 573 C C . ALA A 1 74 ? 5.974 9.380 -8.642 1.00 91.06 74 ALA A C 1
ATOM 575 O O . ALA A 1 74 ? 4.969 9.830 -8.091 1.00 91.06 74 ALA A O 1
ATOM 576 N N . GLN A 1 75 ? 5.986 8.143 -9.152 1.00 92.31 75 GLN A N 1
ATOM 577 C CA . GLN A 1 75 ? 4.851 7.235 -8.985 1.00 92.31 75 GLN A CA 1
ATOM 578 C C . GLN A 1 75 ? 4.744 6.729 -7.542 1.00 92.31 75 GLN A C 1
ATOM 580 O O . GLN A 1 75 ? 3.639 6.698 -7.007 1.00 92.31 75 GLN A O 1
ATOM 585 N N . LEU A 1 76 ? 5.872 6.397 -6.908 1.00 90.88 76 LEU A N 1
ATOM 586 C CA . LEU A 1 76 ? 5.927 5.984 -5.506 1.00 90.88 76 LEU A CA 1
ATOM 587 C C . LEU A 1 76 ? 5.428 7.089 -4.575 1.00 90.88 76 LEU A C 1
ATOM 589 O O . LEU A 1 76 ? 4.678 6.803 -3.652 1.00 90.88 76 LEU A O 1
ATOM 593 N N . GLU A 1 77 ? 5.812 8.340 -4.825 1.00 93.12 77 GLU A N 1
ATOM 594 C CA . GLU A 1 77 ? 5.352 9.499 -4.055 1.00 93.12 77 GLU A CA 1
ATOM 595 C C . GLU A 1 77 ? 3.822 9.598 -4.071 1.00 93.12 77 GLU A C 1
ATOM 597 O O . GLU A 1 77 ? 3.186 9.616 -3.017 1.00 93.12 77 GLU A O 1
ATOM 602 N N . LYS A 1 78 ? 3.223 9.536 -5.266 1.00 94.75 78 LYS A N 1
ATOM 603 C CA . LYS A 1 78 ? 1.764 9.522 -5.431 1.00 94.75 78 LYS A CA 1
ATOM 604 C C . LYS A 1 78 ? 1.104 8.324 -4.747 1.00 94.75 78 LYS A C 1
ATOM 606 O O . LYS A 1 78 ? 0.012 8.434 -4.196 1.00 94.75 78 LYS A O 1
ATOM 611 N N . ASP A 1 79 ? 1.729 7.159 -4.831 1.00 95.31 79 ASP A N 1
ATOM 612 C CA . ASP A 1 79 ? 1.216 5.943 -4.212 1.00 95.31 79 ASP A CA 1
ATOM 613 C C . ASP A 1 79 ? 1.253 6.055 -2.677 1.00 95.31 79 ASP A C 1
ATOM 615 O O . ASP A 1 79 ? 0.278 5.718 -2.006 1.00 95.31 79 ASP A O 1
ATOM 619 N N . MET A 1 80 ? 2.331 6.605 -2.116 1.00 94.75 80 MET A N 1
ATOM 620 C CA . MET A 1 80 ? 2.465 6.858 -0.681 1.00 94.75 80 MET A CA 1
ATOM 621 C C . MET A 1 80 ? 1.446 7.877 -0.171 1.00 94.75 80 MET A C 1
ATOM 623 O O . MET A 1 80 ? 0.869 7.654 0.891 1.00 94.75 80 MET A O 1
ATOM 627 N N . GLU A 1 81 ? 1.180 8.943 -0.928 1.00 97.06 81 GLU A N 1
ATOM 628 C CA . GLU A 1 81 ? 0.117 9.905 -0.614 1.00 97.06 81 GLU A CA 1
ATOM 629 C C . GLU A 1 81 ? -1.241 9.197 -0.497 1.00 97.06 81 GLU A C 1
ATOM 631 O O . GLU A 1 81 ? -1.877 9.250 0.555 1.00 97.06 81 GLU A O 1
ATOM 636 N N . ASN A 1 82 ? -1.634 8.427 -1.519 1.00 97.50 82 ASN A N 1
ATOM 637 C CA . ASN A 1 82 ? -2.904 7.692 -1.508 1.00 97.50 82 ASN A CA 1
ATOM 638 C C . ASN A 1 82 ? -2.983 6.679 -0.352 1.00 97.50 82 ASN A C 1
ATOM 640 O O . ASN A 1 82 ? -4.015 6.572 0.316 1.00 97.50 82 ASN A O 1
ATOM 644 N N . PHE A 1 83 ? -1.888 5.956 -0.083 1.00 96.94 83 PHE A N 1
ATOM 645 C CA . PHE A 1 83 ? -1.810 5.023 1.040 1.00 96.94 83 PHE A CA 1
ATOM 646 C C . PHE A 1 83 ? -2.054 5.734 2.371 1.00 96.94 83 PHE A C 1
ATOM 648 O O . PHE A 1 83 ? -2.893 5.291 3.158 1.00 96.94 83 PHE A O 1
ATOM 655 N N . LEU A 1 84 ? -1.330 6.825 2.633 1.00 96.88 84 LEU A N 1
ATOM 656 C CA . LEU A 1 84 ? -1.440 7.567 3.885 1.00 96.88 84 LEU A CA 1
ATOM 657 C C . LEU A 1 84 ? -2.830 8.193 4.035 1.00 96.88 84 LEU A C 1
ATOM 659 O O . LEU A 1 84 ? -3.415 8.084 5.111 1.00 96.88 84 LEU A O 1
ATOM 663 N N . ASP A 1 85 ? -3.403 8.734 2.961 1.00 98.12 85 ASP A N 1
ATOM 664 C CA . ASP A 1 85 ? -4.763 9.278 2.943 1.00 98.12 85 ASP A CA 1
ATOM 665 C C . ASP A 1 85 ? -5.831 8.223 3.247 1.00 98.12 85 ASP A C 1
ATOM 667 O O . ASP A 1 85 ? -6.786 8.475 3.994 1.00 98.12 85 ASP A O 1
ATOM 671 N N . ALA A 1 86 ? -5.691 7.026 2.674 1.00 97.94 86 ALA A N 1
ATOM 672 C CA . ALA A 1 86 ? -6.583 5.912 2.956 1.00 97.94 86 ALA A CA 1
ATOM 673 C C . ALA A 1 86 ? -6.460 5.477 4.424 1.00 97.94 86 ALA A C 1
ATOM 675 O O . ALA A 1 86 ? -7.469 5.384 5.130 1.00 97.94 86 ALA A O 1
ATOM 676 N N . ARG A 1 87 ? -5.229 5.280 4.915 1.00 97.62 87 ARG A N 1
ATOM 677 C CA . ARG A 1 87 ? -4.973 4.856 6.299 1.00 97.62 87 ARG A CA 1
ATOM 678 C C . ARG A 1 87 ? -5.404 5.905 7.320 1.00 97.62 87 ARG A C 1
ATOM 680 O O . ARG A 1 87 ? -5.976 5.534 8.340 1.00 97.62 87 ARG A O 1
ATOM 687 N N . ALA A 1 88 ? -5.229 7.194 7.040 1.00 97.12 88 ALA A N 1
ATOM 688 C CA . ALA A 1 88 ? -5.665 8.277 7.921 1.00 97.12 88 ALA A CA 1
ATOM 689 C C . ALA A 1 88 ? -7.183 8.260 8.173 1.00 97.12 88 ALA A C 1
ATOM 691 O O . ALA A 1 88 ? -7.632 8.589 9.268 1.00 97.12 88 ALA A O 1
ATOM 692 N N . LYS A 1 89 ? -7.981 7.840 7.182 1.00 98.12 89 LYS A N 1
ATOM 693 C CA . LYS A 1 89 ? -9.444 7.714 7.318 1.00 98.12 89 LYS A CA 1
ATOM 694 C C . LYS A 1 89 ? -9.855 6.450 8.074 1.00 98.12 89 LYS A C 1
ATOM 696 O O . LYS A 1 89 ? -10.893 6.429 8.734 1.00 98.12 89 LYS A O 1
ATOM 701 N N . GLU A 1 90 ? -9.084 5.379 7.940 1.00 98.25 90 GLU A N 1
ATOM 702 C CA . GLU A 1 90 ? -9.404 4.057 8.489 1.00 98.25 90 GLU A CA 1
ATOM 703 C C . GLU A 1 90 ? -8.915 3.857 9.926 1.00 98.25 90 GLU A C 1
ATOM 705 O O . GLU A 1 90 ? -9.548 3.127 10.690 1.00 98.25 90 GLU A O 1
ATOM 710 N N . ILE A 1 91 ? -7.804 4.491 10.301 1.00 98.06 91 ILE A N 1
ATOM 711 C CA . ILE A 1 91 ? -7.182 4.349 11.617 1.00 98.06 91 ILE A CA 1
ATOM 712 C C . ILE A 1 91 ? -7.936 5.187 12.652 1.00 98.06 91 ILE A C 1
ATOM 714 O O . ILE A 1 91 ? -8.212 6.367 12.448 1.00 98.06 91 ILE A O 1
ATOM 718 N N . VAL A 1 92 ? -8.255 4.577 13.794 1.00 97.75 92 VAL A N 1
ATOM 719 C CA . VAL A 1 92 ? -8.857 5.283 14.933 1.00 97.75 92 VAL A CA 1
ATOM 720 C C . VAL A 1 92 ? -7.871 6.321 15.486 1.00 97.75 92 VAL A C 1
ATOM 722 O O . VAL A 1 92 ? -6.675 6.062 15.599 1.00 97.75 92 VAL A O 1
ATOM 725 N N . VAL A 1 93 ? -8.366 7.493 15.886 1.00 95.38 93 VAL A N 1
ATOM 726 C CA . VAL A 1 93 ? -7.530 8.557 16.469 1.00 95.38 93 VAL A CA 1
ATOM 727 C C . VAL A 1 93 ? -6.735 8.032 17.677 1.00 95.38 93 VAL A C 1
ATOM 729 O O . VAL A 1 93 ? -7.278 7.345 18.542 1.00 95.38 93 VAL A O 1
ATOM 732 N N . GLY A 1 94 ? -5.438 8.351 17.734 1.00 94.00 94 GLY A N 1
ATOM 733 C CA . GLY A 1 94 ? -4.539 7.910 18.810 1.00 94.00 94 GLY A CA 1
ATOM 734 C C . GLY A 1 94 ? -4.038 6.467 18.675 1.00 94.00 94 GLY A C 1
ATOM 735 O O . GLY A 1 94 ? -3.527 5.898 19.640 1.00 94.00 94 GLY A O 1
ATOM 736 N N . ARG A 1 95 ? -4.205 5.851 17.501 1.00 96.62 95 ARG A N 1
ATOM 737 C CA . ARG A 1 95 ? -3.695 4.511 17.188 1.00 96.62 95 ARG A CA 1
ATOM 738 C C . ARG A 1 95 ? -2.444 4.549 16.324 1.00 96.62 95 ARG A C 1
ATOM 740 O O . ARG A 1 95 ? -2.021 5.605 15.867 1.00 96.62 95 ARG A O 1
ATOM 747 N N . MET A 1 96 ? -1.830 3.378 16.158 1.00 94.75 96 MET A N 1
ATOM 748 C CA . MET A 1 96 ? -0.477 3.258 15.627 1.00 94.75 96 MET A CA 1
ATOM 749 C C . MET A 1 96 ? -0.437 2.561 14.270 1.00 94.75 96 MET A C 1
ATOM 751 O O . MET A 1 96 ? -1.150 1.588 14.017 1.00 94.75 96 MET A O 1
ATOM 755 N N . MET A 1 97 ? 0.472 3.042 13.429 1.00 96.50 97 MET A N 1
ATOM 756 C CA . MET A 1 97 ? 0.852 2.419 12.173 1.00 96.50 97 MET A CA 1
ATOM 757 C C . MET A 1 97 ? 2.367 2.220 12.150 1.00 96.50 97 MET A C 1
ATOM 759 O O . MET A 1 97 ? 3.113 3.155 12.431 1.00 96.50 97 MET A O 1
ATOM 763 N N . ILE A 1 98 ? 2.810 1.009 11.815 1.00 96.12 98 ILE A N 1
ATOM 764 C CA . ILE A 1 98 ? 4.222 0.659 11.636 1.00 96.12 98 ILE A CA 1
ATOM 765 C C . ILE A 1 98 ? 4.462 0.337 10.164 1.00 96.12 98 ILE A C 1
ATOM 767 O O . ILE A 1 98 ? 3.809 -0.543 9.598 1.00 96.12 98 ILE A O 1
ATOM 771 N N . LEU A 1 99 ? 5.427 1.031 9.564 1.00 93.81 99 LEU A N 1
ATOM 772 C CA . LEU A 1 99 ? 5.832 0.850 8.174 1.00 93.81 99 LEU A CA 1
ATOM 773 C C . LEU A 1 99 ? 7.304 0.438 8.123 1.00 93.81 99 LEU A C 1
ATOM 775 O O . LEU A 1 99 ? 8.166 1.140 8.649 1.00 93.81 99 LEU A O 1
ATOM 779 N N . ILE A 1 100 ? 7.588 -0.688 7.475 1.00 90.12 100 ILE A N 1
ATOM 780 C CA . ILE A 1 100 ? 8.941 -1.181 7.217 1.00 90.12 100 ILE A CA 1
ATOM 781 C C . ILE A 1 100 ? 9.098 -1.288 5.703 1.00 90.12 100 ILE A C 1
ATOM 783 O O . ILE A 1 100 ? 8.425 -2.085 5.049 1.00 90.12 100 ILE A O 1
ATOM 787 N N . MET A 1 101 ? 9.978 -0.479 5.119 1.00 83.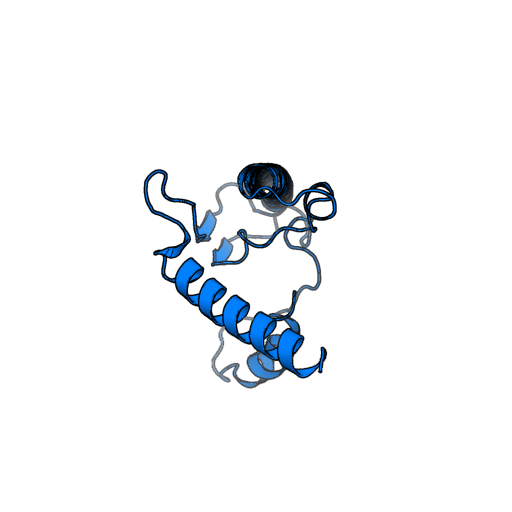00 101 MET A N 1
ATOM 788 C CA . MET A 1 101 ? 10.233 -0.493 3.680 1.00 83.00 101 MET A CA 1
ATOM 789 C C . MET A 1 101 ? 11.700 -0.216 3.365 1.00 83.00 101 MET A C 1
ATOM 791 O O . MET A 1 101 ? 12.426 0.354 4.176 1.00 83.00 101 MET A O 1
ATOM 795 N N . GLN A 1 102 ? 12.133 -0.636 2.178 1.00 74.81 102 GLN A N 1
ATOM 796 C CA . GLN A 1 102 ? 13.467 -0.327 1.675 1.00 74.81 102 GLN A CA 1
ATOM 797 C C . GLN A 1 102 ? 13.464 1.098 1.124 1.00 74.81 102 GLN A C 1
ATOM 799 O O . GLN A 1 102 ? 12.678 1.410 0.232 1.00 74.81 102 GLN A O 1
ATOM 804 N N . SER A 1 103 ? 14.343 1.944 1.652 1.00 68.62 103 SER A N 1
ATOM 805 C CA . SER A 1 103 ? 14.655 3.245 1.064 1.00 68.62 103 SER A CA 1
ATOM 806 C C . SER A 1 103 ? 15.969 3.137 0.293 1.00 68.62 103 SER A C 1
ATOM 808 O O . SER A 1 103 ? 16.889 2.468 0.780 1.00 68.62 103 SER A O 1
ATOM 810 N N . PRO A 1 104 ? 16.107 3.811 -0.863 1.00 63.25 104 PRO A N 1
ATOM 811 C CA . PRO A 1 104 ? 17.418 4.209 -1.360 1.00 63.25 104 PRO A CA 1
ATOM 812 C C . PRO A 1 104 ? 18.200 4.861 -0.215 1.00 63.25 104 PRO A C 1
ATOM 814 O O . PRO A 1 104 ? 17.680 5.766 0.438 1.00 63.25 104 PRO A O 1
ATOM 817 N N . LEU A 1 105 ? 19.407 4.376 0.079 1.00 56.88 105 LEU A N 1
ATOM 818 C CA . LEU A 1 105 ? 20.343 5.125 0.911 1.00 56.88 105 LEU A CA 1
ATOM 819 C C . LEU A 1 105 ? 21.133 6.017 -0.043 1.00 56.88 105 LEU A C 1
ATOM 821 O O . LEU A 1 105 ? 21.728 5.481 -0.977 1.00 56.88 105 LEU A O 1
ATOM 825 N N . ASP A 1 106 ? 21.167 7.328 0.210 1.00 58.38 106 ASP A N 1
ATOM 826 C CA . ASP A 1 106 ? 21.711 8.368 -0.691 1.00 58.38 106 ASP A CA 1
ATOM 827 C C . ASP A 1 106 ? 23.159 8.143 -1.180 1.00 58.38 106 ASP A C 1
ATOM 829 O O . ASP A 1 106 ? 23.633 8.868 -2.045 1.00 58.38 106 ASP A O 1
ATOM 833 N N . ASN A 1 107 ? 23.873 7.132 -0.674 1.00 57.09 107 ASN A N 1
ATOM 834 C CA . ASN A 1 107 ? 25.282 6.881 -0.978 1.00 57.09 107 ASN A CA 1
ATOM 835 C C . ASN A 1 107 ? 25.634 5.413 -1.287 1.00 57.09 107 ASN A C 1
ATOM 837 O O . ASN A 1 107 ? 26.818 5.075 -1.339 1.00 57.09 107 ASN A O 1
ATOM 841 N N . ILE A 1 108 ? 24.657 4.516 -1.468 1.00 60.25 108 ILE A N 1
ATOM 842 C CA . ILE A 1 108 ? 24.937 3.114 -1.818 1.00 60.25 108 ILE A CA 1
ATOM 843 C C . ILE A 1 108 ? 24.453 2.841 -3.235 1.00 60.25 108 ILE A C 1
ATOM 845 O O . ILE A 1 108 ? 23.271 2.975 -3.533 1.00 60.25 108 ILE A O 1
ATOM 849 N N . ASP A 1 109 ? 25.375 2.389 -4.087 1.00 64.88 109 ASP A N 1
ATOM 850 C CA . ASP A 1 109 ? 25.038 1.788 -5.375 1.00 64.88 109 ASP A CA 1
ATOM 851 C C . ASP A 1 109 ? 23.972 0.706 -5.155 1.00 64.88 109 ASP A C 1
ATOM 853 O O . ASP A 1 109 ? 24.231 -0.318 -4.516 1.00 64.88 109 ASP A O 1
ATOM 857 N N . HIS A 1 110 ? 22.770 0.942 -5.686 1.00 64.38 110 HIS A N 1
ATOM 858 C CA . HIS A 1 110 ? 21.621 0.047 -5.574 1.00 64.38 110 HIS A CA 1
ATOM 859 C C . HIS A 1 110 ? 21.973 -1.396 -5.910 1.00 64.38 110 HIS A C 1
ATOM 861 O O . HIS A 1 110 ? 21.468 -2.319 -5.270 1.00 64.38 110 HIS A O 1
ATOM 867 N N . SER A 1 111 ? 22.901 -1.584 -6.847 1.00 64.19 111 SER A N 1
ATOM 868 C CA . SER A 1 111 ? 23.357 -2.883 -7.310 1.00 64.19 111 SER A CA 1
ATOM 869 C C . SER A 1 111 ? 24.122 -3.701 -6.259 1.00 64.19 111 SER A C 1
ATOM 871 O O . SER A 1 111 ? 24.263 -4.914 -6.410 1.00 64.19 111 SER A O 1
ATOM 873 N N . LYS A 1 112 ? 24.578 -3.048 -5.184 1.00 67.75 112 LYS A N 1
ATOM 874 C CA . LYS A 1 112 ? 25.296 -3.645 -4.047 1.00 67.75 112 LYS A CA 1
ATOM 875 C C . LYS A 1 112 ? 24.409 -3.877 -2.827 1.00 67.75 112 LYS A C 1
ATOM 877 O O . LYS A 1 112 ? 24.856 -4.478 -1.854 1.00 67.75 112 LYS A O 1
ATOM 882 N N . THR A 1 113 ? 23.161 -3.413 -2.853 1.00 74.62 113 THR A N 1
ATOM 883 C CA . THR A 1 113 ? 22.196 -3.738 -1.796 1.00 74.62 113 THR A CA 1
ATOM 884 C C . THR A 1 113 ? 21.760 -5.204 -1.921 1.00 74.62 113 THR A C 1
ATOM 886 O O . THR A 1 113 ? 21.695 -5.711 -3.043 1.00 74.62 113 THR A O 1
ATOM 889 N N . PRO A 1 114 ? 21.402 -5.902 -0.824 1.00 73.88 114 PRO A N 1
ATOM 890 C CA . PRO A 1 114 ? 20.911 -7.283 -0.907 1.00 73.88 114 PRO A CA 1
ATOM 891 C C . PRO A 1 114 ? 19.743 -7.452 -1.894 1.00 73.88 114 PRO A C 1
ATOM 893 O O . PRO A 1 114 ? 19.684 -8.424 -2.648 1.00 73.88 114 PRO A O 1
ATOM 896 N N . ALA A 1 115 ? 18.845 -6.462 -1.947 1.00 71.50 115 ALA A N 1
ATOM 897 C CA . ALA A 1 115 ? 17.758 -6.422 -2.918 1.00 71.50 115 ALA A CA 1
ATOM 898 C C . ALA A 1 115 ? 18.274 -6.270 -4.360 1.00 71.50 115 ALA A C 1
ATOM 900 O O . ALA A 1 115 ? 17.882 -7.039 -5.233 1.00 71.50 115 ALA A O 1
ATOM 901 N N . GLY A 1 116 ? 19.194 -5.335 -4.615 1.00 74.50 116 GLY A N 1
ATOM 902 C CA . GLY A 1 116 ? 19.758 -5.124 -5.951 1.00 74.50 116 GLY A CA 1
ATOM 903 C C . GLY A 1 116 ? 20.567 -6.307 -6.481 1.00 74.50 116 GLY A C 1
ATOM 904 O O . GLY A 1 116 ? 20.461 -6.630 -7.662 1.00 74.50 116 GLY A O 1
ATOM 905 N N . VAL A 1 117 ? 21.309 -7.008 -5.616 1.00 79.25 117 VAL A N 1
ATOM 906 C CA . VAL A 1 117 ? 22.004 -8.256 -5.985 1.00 79.25 117 VAL A CA 1
ATOM 907 C C . VAL A 1 117 ? 20.996 -9.321 -6.421 1.00 79.25 117 VAL A C 1
ATOM 909 O O . VAL A 1 117 ? 21.198 -9.986 -7.436 1.00 79.25 117 VAL A O 1
ATOM 912 N N . THR A 1 118 ? 19.883 -9.441 -5.694 1.00 78.19 118 THR A N 1
ATOM 913 C CA . THR A 1 118 ? 18.807 -10.380 -6.041 1.00 78.19 118 THR A CA 1
ATOM 914 C C . THR A 1 118 ? 18.199 -10.043 -7.404 1.00 78.19 118 THR A C 1
ATOM 916 O O . THR A 1 118 ? 18.061 -10.926 -8.249 1.00 78.19 118 THR A O 1
ATOM 919 N N . PHE A 1 119 ? 17.894 -8.766 -7.666 1.00 79.50 119 PHE A N 1
ATOM 920 C CA . PHE A 1 119 ? 17.344 -8.345 -8.958 1.00 79.50 119 PHE A CA 1
ATOM 921 C C . PHE A 1 119 ? 18.315 -8.566 -10.124 1.00 79.50 119 PHE A C 1
ATOM 923 O O . PHE A 1 119 ? 17.875 -9.007 -11.183 1.00 79.50 119 PHE A O 1
ATOM 930 N N . LYS A 1 120 ? 19.624 -8.366 -9.925 1.00 82.69 120 LYS A N 1
ATOM 931 C CA . LYS A 1 120 ? 20.650 -8.687 -10.934 1.00 82.69 120 LYS A CA 1
ATOM 932 C C . LYS A 1 120 ? 20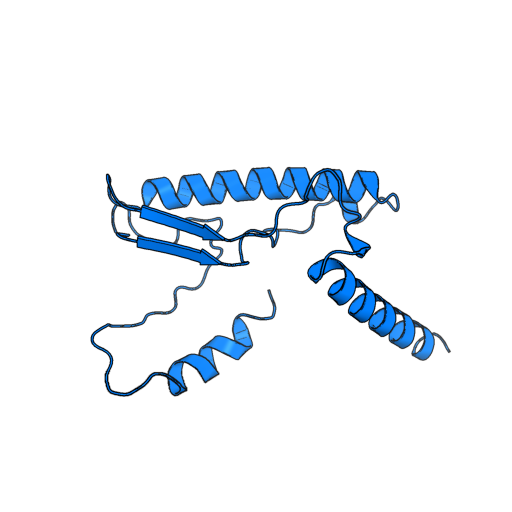.672 -10.168 -11.312 1.00 82.69 120 LYS A C 1
ATOM 934 O O . LYS A 1 120 ? 20.846 -10.498 -12.482 1.00 82.69 120 LYS A O 1
ATOM 939 N N . PHE A 1 121 ? 20.499 -11.067 -10.342 1.00 84.94 121 PHE A N 1
ATOM 940 C CA . PHE A 1 121 ? 20.451 -12.504 -10.627 1.00 84.94 121 PHE A CA 1
ATOM 941 C C . PHE A 1 121 ? 19.227 -12.867 -11.478 1.00 84.94 121 PHE A C 1
ATOM 943 O O . PHE A 1 121 ? 19.340 -13.613 -12.450 1.00 84.94 121 PHE A O 1
ATOM 950 N N . VAL A 1 122 ? 18.068 -12.288 -11.148 1.00 87.50 122 VAL A N 1
ATOM 951 C CA . VAL A 1 122 ? 16.835 -12.463 -11.930 1.00 87.50 122 VAL A CA 1
ATOM 952 C C . VAL A 1 122 ? 16.998 -11.907 -13.346 1.00 87.50 122 VAL A C 1
ATOM 954 O O . VAL A 1 122 ? 16.633 -1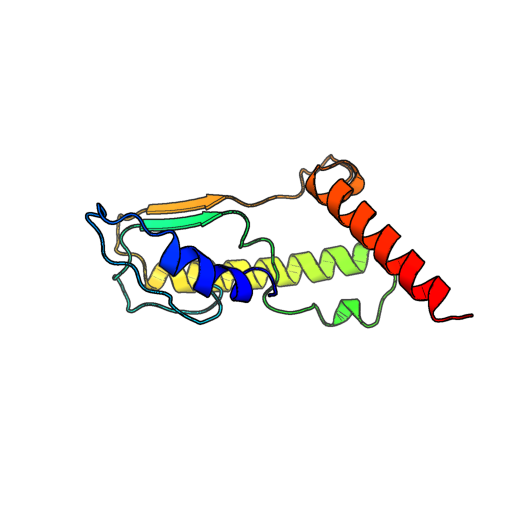2.582 -14.305 1.00 87.50 122 VAL A O 1
ATOM 957 N N . GLU A 1 123 ? 17.575 -10.712 -13.488 1.00 86.31 123 GLU A N 1
ATOM 958 C CA . GLU A 1 123 ? 17.866 -10.097 -14.788 1.00 86.31 123 GLU A CA 1
ATOM 959 C C . GLU A 1 123 ? 18.747 -11.005 -15.653 1.00 86.31 123 GLU A C 1
ATOM 961 O O . GLU A 1 123 ? 18.395 -11.279 -16.800 1.00 86.31 123 GLU A O 1
ATOM 966 N N . GLY A 1 124 ? 19.842 -11.531 -15.093 1.00 87.06 124 GLY A N 1
ATOM 967 C CA . GLY A 1 124 ? 20.720 -12.471 -15.793 1.00 87.06 124 GLY A CA 1
ATOM 968 C C . GLY A 1 124 ? 19.972 -13.708 -16.294 1.00 87.06 124 GLY A C 1
ATOM 969 O O . GLY A 1 124 ? 20.069 -14.051 -17.471 1.00 87.06 124 GLY A O 1
ATOM 970 N N . GLY A 1 125 ? 19.146 -14.316 -15.436 1.00 89.88 125 GLY A N 1
ATOM 971 C CA . GLY A 1 125 ? 18.325 -15.470 -15.813 1.00 89.88 125 GLY A CA 1
ATOM 972 C C . GLY A 1 125 ? 17.324 -15.167 -16.934 1.00 89.88 125 GLY A C 1
ATOM 973 O O . GLY A 1 125 ? 17.179 -15.964 -17.860 1.00 89.88 125 GLY A O 1
ATOM 974 N N . LEU A 1 126 ? 16.666 -14.003 -16.898 1.00 90.31 126 LEU A N 1
ATOM 975 C CA . LEU A 1 126 ? 15.750 -13.575 -17.963 1.00 90.31 126 LEU A CA 1
ATOM 976 C C . LEU A 1 126 ? 16.487 -13.354 -19.289 1.00 90.31 126 LEU A C 1
ATOM 978 O O . LEU A 1 126 ? 16.013 -13.800 -20.334 1.00 90.31 126 LEU A O 1
ATOM 982 N N . MET A 1 127 ? 17.655 -12.709 -19.253 1.00 90.25 127 MET A N 1
ATOM 983 C CA . MET A 1 127 ? 18.466 -12.468 -20.450 1.00 90.25 127 MET A CA 1
ATOM 984 C C . MET A 1 127 ? 18.937 -13.773 -21.095 1.00 90.25 127 MET A C 1
ATOM 986 O O . MET A 1 127 ? 18.975 -13.875 -22.321 1.00 90.25 127 MET A O 1
ATOM 990 N N . ASP A 1 128 ? 19.259 -14.785 -20.293 1.00 92.94 128 ASP A N 1
ATOM 991 C CA . ASP A 1 128 ? 19.648 -16.095 -20.811 1.00 92.94 128 ASP A CA 1
ATOM 992 C C . ASP A 1 128 ? 18.468 -16.837 -21.453 1.00 92.94 128 ASP A C 1
ATOM 994 O O . ASP A 1 128 ? 18.632 -17.415 -22.527 1.00 92.94 128 ASP A O 1
ATOM 998 N N . MET A 1 129 ? 17.257 -16.738 -20.893 1.00 91.81 129 MET A N 1
ATOM 999 C CA . MET A 1 129 ? 16.050 -17.287 -21.533 1.00 91.81 129 MET A CA 1
ATOM 1000 C C . MET A 1 129 ? 15.754 -16.627 -22.886 1.00 91.81 129 MET A C 1
ATOM 1002 O O . MET A 1 129 ? 15.398 -17.317 -23.841 1.00 91.81 129 MET A O 1
ATOM 1006 N N . VAL A 1 130 ? 15.936 -15.308 -23.004 1.00 91.50 130 VAL A N 1
ATOM 1007 C CA . VAL A 1 130 ? 15.721 -14.584 -24.271 1.00 91.50 130 VAL A CA 1
ATOM 1008 C C . VAL A 1 130 ? 16.688 -15.060 -25.358 1.00 91.50 130 VAL A C 1
ATOM 1010 O O . VAL A 1 130 ? 16.278 -15.243 -26.507 1.00 91.50 130 VAL A O 1
ATOM 1013 N N . LYS A 1 131 ? 17.956 -15.315 -25.008 1.00 88.75 131 LYS A N 1
ATOM 1014 C CA . LYS A 1 131 ? 18.954 -15.838 -25.958 1.00 88.75 131 LYS A CA 1
ATOM 1015 C C . LYS A 1 131 ? 18.577 -17.220 -26.487 1.00 88.75 131 LYS A C 1
ATOM 1017 O O . LYS A 1 131 ? 18.775 -17.471 -27.668 1.00 88.75 131 LYS A O 1
ATOM 1022 N N . VAL A 1 132 ? 18.019 -18.086 -25.637 1.00 86.88 132 VAL A N 1
ATOM 1023 C CA . VAL A 1 132 ? 17.598 -19.446 -26.024 1.00 86.88 132 VAL A CA 1
ATOM 1024 C C . VAL A 1 132 ? 16.450 -19.425 -27.037 1.00 86.88 132 VAL A C 1
ATOM 1026 O O . VAL A 1 132 ? 16.401 -20.278 -27.912 1.00 86.88 132 VAL A O 1
ATOM 1029 N N . VAL A 1 133 ? 15.540 -18.451 -26.947 1.00 81.25 133 VAL A N 1
ATOM 1030 C CA . VAL A 1 133 ? 14.380 -18.329 -27.856 1.00 81.25 133 VAL A CA 1
ATOM 1031 C C . VAL A 1 133 ? 14.725 -17.593 -29.162 1.00 81.25 133 VAL A C 1
ATOM 1033 O O . VAL A 1 133 ? 13.967 -17.655 -30.123 1.00 81.25 133 VAL A O 1
ATOM 1036 N N . SER A 1 134 ? 15.861 -16.891 -29.210 1.00 74.12 134 SER A N 1
ATOM 1037 C CA . SER A 1 134 ? 16.287 -16.094 -30.373 1.00 74.12 134 SER A CA 1
ATOM 1038 C C . SER A 1 134 ? 17.216 -16.851 -31.340 1.00 74.12 134 SER A C 1
ATOM 1040 O O . SER A 1 134 ? 17.781 -16.228 -32.240 1.00 74.12 134 SER A O 1
ATOM 1042 N N . GLN A 1 135 ? 17.402 -18.160 -31.137 1.00 53.72 135 GLN A N 1
ATOM 1043 C CA . GLN A 1 135 ? 18.134 -19.087 -32.014 1.00 53.72 135 GLN A CA 1
ATOM 1044 C C . GLN A 1 135 ? 17.150 -19.967 -32.784 1.00 53.72 135 GLN A C 1
ATOM 1046 O O . GLN A 1 135 ? 17.439 -20.244 -33.969 1.00 53.72 135 GLN A O 1
#

Sequence (135 aa):
MAIAAVETKYYAQSLSSERQYFGVGVPGSFYDRLFPSLSLYFVHSSYALHGLSKVPKKLLDKNSSDEVMKACAAQLEKDMENFLDARAKEIVVGRMMILIMQSPLDNIDHSKTPAGVTFKFVEGGLMDMVKVVSQ

Organism: NCBI:txid185542

Foldseek 3Di:
DPVPPVCVVVVVVPDDPPDPDDDDDFDDDLLAAGAAFQADQEAEDAAPLLDFPDQQPQVVPDDDPVSNVVSSVVRSVSSVVSNVVNCNRRHHPPGDYYYHHDDPDPPDDCCPPPVNVVVVVVVVVVVVVVVVVVD

Secondary structure (DSSP, 8-state):
--HHHHHHHHHHHS--TT-SS------S-TTS--S-TT-EEEEEEES-TTS-SS--GGGTT---HHHHHHHHHHHHHHHHHHHHHHHHHHEEEEEEEEEE-PPPPTTS-GGGSHHHHHHHHHHHHHHHHHHHHT-

Radius of gyration: 18.92 Å; chains: 1; bounding 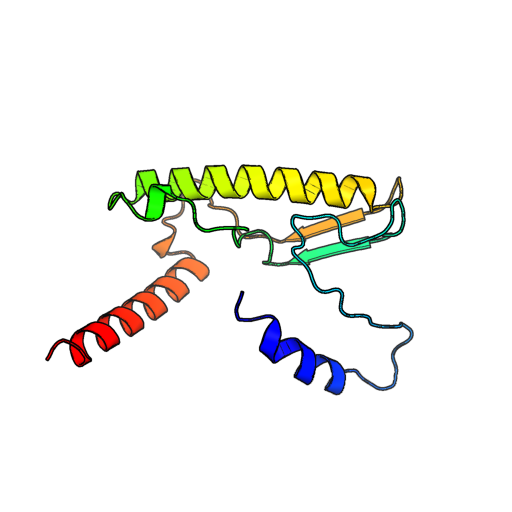box: 40×35×52 Å

pLDDT: mean 80.15, std 18.08, range [23.34, 98.25]

InterPro domains:
  IPR005299 SAM dependent carboxyl methyltransferase [PF03492] (13-131)
  IPR005299 SAM dependent carboxyl methyltransferase [PTHR31009] (14-131)
  IPR029063 S-adenosyl-L-methionine-dependent methyltransferase superfamily [G3DSA:3.40.50.150] (16-105)
  IPR029063 S-adenosyl-L-methionine-dependent methyltransferase superfamily [SSF53335] (13-131)
  IPR042086 Methyltransferase, alpha-helical capping domain [G3DSA:1.10.1200.270] (54-131)